Protein AF-A0A2V8IBN6-F1 (afdb_monomer_lite)

Sequence (81 aa):
TAIQRSALTLAESANLLMMPGRARDQDKWMTDARLLLDAGNLAFKAAKAKDFDALVALNEQLVAACTTCHQDYRPNYRRRR

Secondary structure (DSSP, 8-state):
-HHHHHHHHHHHHHHHHTSTTT-S-SSHHHHHHHHHHHHHHHHHHHHHHT-HHHHHHTHHHHHHHHHHHHHHHSTT-----

Radius of gyration: 13.4 Å; chains: 1; bounding box: 29×34×34 Å

Foldseek 3Di:
DVQLVVLVVQLVVLVVCPDPPNPPDPPVSNVLSVLSNVLSVQSNVCVVVVPPVSNVVSVVSNVCSVQSNCQPPPPPDDDDD

Structure (mmCIF, N/CA/C/O backbone):
data_AF-A0A2V8IBN6-F1
#
_entry.id   AF-A0A2V8IBN6-F1
#
loop_
_atom_site.group_PDB
_atom_site.id
_atom_site.type_symbol
_atom_site.label_atom_id
_atom_site.label_alt_id
_atom_site.label_comp_id
_atom_site.label_asym_id
_atom_site.label_entity_id
_atom_site.label_seq_id
_atom_site.pdbx_PDB_ins_code
_atom_site.Cartn_x
_atom_site.Cartn_y
_atom_site.Cartn_z
_atom_site.occupancy
_atom_site.B_iso_or_equiv
_atom_site.auth_seq_id
_atom_site.auth_comp_id
_atom_site.auth_asym_id
_atom_site.auth_atom_id
_atom_site.pdbx_PDB_model_num
ATOM 1 N N . THR A 1 1 ? -3.948 7.786 17.945 1.00 78.00 1 THR A N 1
ATOM 2 C CA . THR A 1 1 ? -3.365 6.607 18.635 1.00 78.00 1 THR A CA 1
ATOM 3 C C . THR A 1 1 ? -2.281 5.983 17.759 1.00 78.00 1 THR A C 1
ATOM 5 O O . THR A 1 1 ? -2.213 6.331 16.586 1.00 78.00 1 THR A O 1
ATOM 8 N N . ALA A 1 2 ? -1.390 5.135 18.298 1.00 94.81 2 ALA A N 1
ATOM 9 C CA . ALA A 1 2 ? -0.202 4.625 17.584 1.00 94.81 2 ALA A CA 1
ATOM 10 C C . ALA A 1 2 ? -0.526 3.959 16.230 1.00 94.81 2 ALA A C 1
ATOM 12 O O . ALA A 1 2 ? 0.100 4.293 15.231 1.00 94.81 2 ALA A O 1
ATOM 13 N N . ILE A 1 3 ? -1.578 3.133 16.176 1.00 94.62 3 ILE A N 1
ATOM 14 C CA . ILE A 1 3 ? -2.034 2.460 14.946 1.00 94.62 3 ILE A CA 1
ATOM 15 C C . ILE A 1 3 ? -2.408 3.470 13.850 1.00 94.62 3 ILE A C 1
ATOM 17 O O . ILE A 1 3 ? -2.009 3.301 12.703 1.00 94.62 3 ILE A O 1
ATOM 21 N N . GLN A 1 4 ? -3.101 4.563 14.197 1.00 97.00 4 GLN A N 1
ATOM 22 C CA . GLN A 1 4 ? -3.436 5.624 13.235 1.00 97.00 4 GLN A CA 1
ATOM 23 C C . GLN A 1 4 ? -2.172 6.245 12.625 1.00 97.00 4 GLN A C 1
ATOM 25 O O . GLN A 1 4 ? -2.125 6.483 11.424 1.00 97.00 4 GLN A O 1
ATOM 30 N N . ARG A 1 5 ? -1.137 6.495 13.442 1.00 97.94 5 ARG A N 1
ATOM 31 C CA . ARG A 1 5 ? 0.129 7.065 12.956 1.00 97.94 5 ARG A CA 1
ATOM 32 C C . ARG A 1 5 ? 0.843 6.092 12.023 1.00 97.94 5 ARG A C 1
ATOM 34 O O . ARG A 1 5 ? 1.239 6.501 10.944 1.00 97.94 5 ARG A O 1
ATOM 41 N N . SER A 1 6 ? 0.940 4.818 12.399 1.00 97.44 6 SER A N 1
ATOM 42 C CA . SER A 1 6 ? 1.554 3.786 11.555 1.00 97.44 6 SER A CA 1
ATOM 43 C C . SER A 1 6 ? 0.822 3.607 10.222 1.00 97.44 6 SER A C 1
ATOM 45 O O . SER A 1 6 ? 1.473 3.538 9.183 1.00 97.44 6 SER A O 1
ATOM 47 N N . ALA A 1 7 ? -0.515 3.589 10.228 1.00 97.38 7 ALA A N 1
ATOM 48 C CA . ALA A 1 7 ? -1.311 3.490 9.005 1.00 97.38 7 ALA A CA 1
ATOM 49 C C . ALA A 1 7 ? -1.108 4.703 8.084 1.00 97.38 7 ALA A C 1
ATOM 51 O O . ALA A 1 7 ? -0.911 4.540 6.882 1.00 97.38 7 ALA A O 1
ATOM 52 N N . LEU A 1 8 ? -1.071 5.912 8.655 1.00 98.06 8 LEU A N 1
ATOM 53 C CA . LEU A 1 8 ? -0.774 7.125 7.895 1.00 98.06 8 LEU A CA 1
ATOM 54 C C . LEU A 1 8 ? 0.651 7.099 7.324 1.00 98.06 8 LEU A C 1
ATOM 56 O O . LEU A 1 8 ? 0.848 7.429 6.163 1.00 98.06 8 LEU A O 1
ATOM 60 N N . THR A 1 9 ? 1.643 6.657 8.100 1.00 98.31 9 THR A N 1
ATOM 61 C CA . THR A 1 9 ? 3.018 6.500 7.605 1.00 98.31 9 THR A CA 1
ATOM 62 C C . THR A 1 9 ? 3.089 5.539 6.419 1.00 98.31 9 THR A C 1
ATOM 64 O O . THR A 1 9 ? 3.817 5.820 5.468 1.00 98.31 9 THR A O 1
ATOM 67 N N . LEU A 1 10 ? 2.337 4.434 6.436 1.00 96.69 10 LEU A N 1
ATOM 68 C CA . LEU A 1 10 ? 2.268 3.510 5.299 1.00 96.69 10 LEU A CA 1
ATOM 69 C C . LEU A 1 10 ? 1.665 4.180 4.059 1.00 96.69 10 LEU A C 1
ATOM 71 O O . LEU A 1 10 ? 2.264 4.107 2.987 1.00 96.69 10 LEU A O 1
ATOM 75 N N . ALA A 1 11 ? 0.535 4.873 4.219 1.00 98.31 11 ALA A N 1
ATOM 76 C CA . ALA A 1 11 ? -0.120 5.597 3.131 1.00 98.31 11 ALA A CA 1
ATOM 77 C C . ALA A 1 11 ? 0.812 6.656 2.512 1.00 98.31 11 ALA A C 1
ATOM 79 O O . ALA A 1 11 ? 1.012 6.686 1.300 1.00 98.31 11 ALA A O 1
ATOM 80 N N . GLU A 1 12 ? 1.472 7.470 3.336 1.00 98.38 12 GLU A N 1
ATOM 81 C CA . GLU A 1 12 ? 2.380 8.505 2.834 1.00 98.38 12 GLU A CA 1
ATOM 82 C C . GLU A 1 12 ? 3.657 7.924 2.218 1.00 98.38 12 GLU A C 1
ATOM 84 O O . GLU A 1 12 ? 4.177 8.457 1.239 1.00 98.38 12 GLU A O 1
ATOM 89 N N . SER A 1 13 ? 4.142 6.783 2.715 1.00 98.12 13 SER A N 1
ATOM 90 C CA . SER A 1 13 ? 5.264 6.080 2.081 1.00 98.12 13 SER A CA 1
ATOM 91 C C . SER A 1 13 ? 4.919 5.650 0.654 1.00 98.12 13 SER A C 1
ATOM 93 O O . SER A 1 13 ? 5.769 5.736 -0.228 1.00 98.12 13 SER A O 1
ATOM 95 N N . ALA A 1 14 ? 3.671 5.251 0.393 1.00 98.00 14 ALA A N 1
ATOM 96 C CA . ALA A 1 14 ? 3.218 4.926 -0.955 1.00 98.00 14 ALA A CA 1
ATOM 97 C C . ALA A 1 14 ? 3.239 6.147 -1.892 1.00 98.00 14 ALA A C 1
ATOM 99 O O . ALA A 1 14 ? 3.713 6.038 -3.024 1.00 98.00 14 ALA A O 1
ATOM 100 N N . ASN A 1 15 ? 2.832 7.327 -1.408 1.00 97.94 15 ASN A N 1
ATOM 101 C CA . ASN A 1 15 ? 2.968 8.581 -2.160 1.00 97.94 15 ASN A CA 1
ATOM 102 C C . ASN A 1 15 ? 4.431 8.857 -2.521 1.00 97.94 15 ASN A C 1
ATOM 104 O O . ASN A 1 15 ? 4.746 9.174 -3.668 1.00 97.94 15 ASN A O 1
ATOM 108 N N . LEU A 1 16 ? 5.340 8.671 -1.560 1.00 98.06 16 LEU A N 1
ATOM 109 C CA . LEU A 1 16 ? 6.773 8.844 -1.778 1.00 98.06 16 LEU A CA 1
ATOM 110 C C . LEU A 1 16 ? 7.331 7.888 -2.842 1.00 98.06 16 LEU A C 1
ATOM 112 O O . LEU A 1 16 ? 8.208 8.298 -3.600 1.00 98.06 16 LEU A O 1
ATOM 116 N N . LEU A 1 17 ? 6.844 6.647 -2.920 1.00 97.69 17 LEU A N 1
ATOM 117 C CA . LEU A 1 17 ? 7.262 5.675 -3.942 1.00 97.69 17 LEU A CA 1
ATOM 118 C C . LEU A 1 17 ? 6.797 6.065 -5.352 1.00 97.69 17 LEU A C 1
ATOM 120 O O . LEU A 1 17 ? 7.436 5.680 -6.328 1.00 97.69 17 LEU A O 1
ATOM 124 N N . MET A 1 18 ? 5.716 6.838 -5.462 1.00 97.94 18 MET A N 1
ATOM 125 C CA . MET A 1 18 ? 5.147 7.301 -6.732 1.00 97.94 18 MET A CA 1
ATOM 126 C C . MET A 1 18 ? 5.715 8.641 -7.221 1.00 97.94 18 MET A C 1
ATOM 128 O O . MET A 1 18 ? 5.367 9.091 -8.312 1.00 97.94 18 MET A O 1
ATOM 132 N N . MET A 1 19 ? 6.574 9.301 -6.440 1.00 97.56 19 MET A N 1
ATOM 133 C CA . MET A 1 19 ? 7.162 10.580 -6.842 1.00 97.56 19 MET A CA 1
ATOM 134 C C . MET A 1 19 ? 8.095 10.436 -8.060 1.00 97.56 19 MET A C 1
ATOM 136 O O . MET A 1 19 ? 8.781 9.413 -8.206 1.00 97.56 19 MET A O 1
ATOM 140 N N . PRO A 1 20 ? 8.218 11.491 -8.891 1.00 94.62 20 PRO A N 1
ATOM 141 C CA . PRO A 1 20 ? 9.224 11.547 -9.946 1.00 94.62 20 PRO A CA 1
ATOM 142 C C . PRO A 1 20 ? 10.631 11.250 -9.411 1.00 94.62 20 PRO A C 1
ATOM 144 O O . PRO A 1 20 ? 11.025 11.744 -8.354 1.00 94.62 20 PRO A O 1
ATOM 147 N N . GLY A 1 21 ? 11.384 10.415 -10.130 1.00 94.69 21 GLY A N 1
ATOM 148 C CA . GLY A 1 21 ? 12.741 10.004 -9.749 1.00 94.69 21 GLY A CA 1
ATOM 149 C C . GLY A 1 21 ? 12.826 8.924 -8.662 1.00 94.69 21 GLY A C 1
ATOM 150 O O . GLY A 1 21 ? 13.928 8.478 -8.352 1.00 94.69 21 GLY A O 1
ATOM 151 N N . ARG A 1 22 ? 11.698 8.481 -8.088 1.00 94.62 22 ARG A N 1
ATOM 152 C CA . ARG A 1 22 ? 11.647 7.352 -7.137 1.00 94.62 22 ARG A CA 1
ATOM 153 C C . ARG A 1 22 ? 10.971 6.115 -7.706 1.00 94.62 22 ARG A C 1
ATOM 155 O O . ARG A 1 22 ? 11.340 5.003 -7.331 1.00 94.62 22 ARG A O 1
ATOM 162 N N . ALA A 1 23 ? 10.008 6.312 -8.600 1.00 96.75 23 ALA A N 1
ATOM 163 C CA . ALA A 1 23 ? 9.356 5.213 -9.288 1.00 96.75 23 ALA A CA 1
ATOM 164 C C . ALA A 1 23 ? 10.348 4.439 -10.168 1.00 96.75 23 ALA A C 1
ATOM 166 O O . ALA A 1 23 ? 11.135 5.049 -10.893 1.00 96.75 23 ALA A O 1
ATOM 167 N N . ARG A 1 24 ? 10.312 3.101 -10.101 1.00 95.62 24 ARG A N 1
ATOM 168 C CA . ARG A 1 24 ? 11.173 2.242 -10.938 1.00 95.62 24 ARG A CA 1
ATOM 169 C C . ARG A 1 24 ? 10.707 2.170 -12.385 1.00 95.62 24 ARG A C 1
ATOM 171 O O . ARG A 1 24 ? 11.529 2.107 -13.291 1.00 95.62 24 ARG A O 1
ATOM 178 N N . ASP A 1 25 ? 9.400 2.225 -12.575 1.00 96.25 25 ASP A N 1
ATOM 179 C CA . ASP A 1 25 ? 8.714 2.331 -13.853 1.00 96.25 25 ASP A CA 1
ATOM 180 C C . ASP A 1 25 ? 7.382 3.056 -13.638 1.00 96.25 25 ASP A C 1
ATOM 182 O O . ASP A 1 25 ? 7.005 3.388 -12.511 1.00 96.25 25 ASP A O 1
ATOM 186 N N . GLN A 1 26 ? 6.690 3.341 -14.737 1.00 96.06 26 GLN A N 1
ATOM 187 C CA . GLN A 1 26 ? 5.403 4.034 -14.730 1.00 96.06 26 GLN A CA 1
ATOM 188 C C . GLN A 1 26 ? 4.204 3.083 -14.838 1.00 96.06 26 GLN A C 1
ATOM 190 O O . GLN A 1 26 ? 3.085 3.547 -15.043 1.00 96.06 26 GLN A O 1
ATOM 195 N N . ASP A 1 27 ? 4.419 1.776 -14.697 1.00 96.50 27 ASP A N 1
ATOM 196 C CA . ASP A 1 27 ? 3.409 0.758 -14.963 1.00 96.50 27 ASP A CA 1
ATOM 197 C C . ASP A 1 27 ? 3.063 -0.002 -13.676 1.00 96.50 27 ASP A C 1
ATOM 199 O O . ASP A 1 27 ? 2.352 0.509 -12.795 1.00 96.50 27 ASP A O 1
ATOM 203 N N . LYS A 1 28 ? 3.599 -1.212 -13.509 1.00 96.88 28 LYS A N 1
ATOM 204 C CA . LYS A 1 28 ? 3.263 -2.071 -12.380 1.00 96.88 28 LYS A CA 1
ATOM 205 C C . LYS A 1 28 ? 3.783 -1.524 -11.049 1.00 96.88 28 LYS A C 1
ATOM 207 O O . LYS A 1 28 ? 3.089 -1.669 -10.045 1.00 96.88 28 LYS A O 1
ATOM 212 N N . TRP A 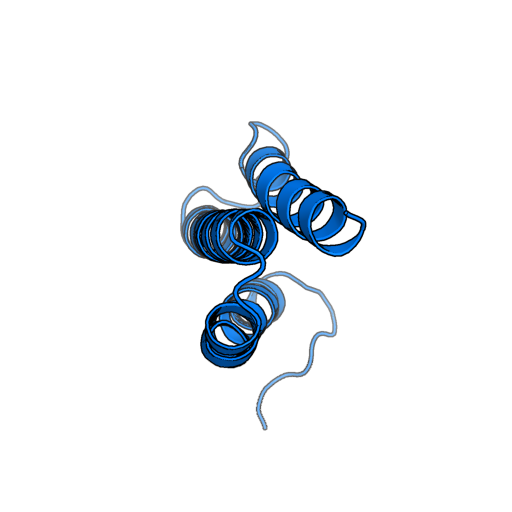1 29 ? 4.914 -0.812 -11.028 1.00 98.00 29 TRP A N 1
ATOM 213 C CA . TRP A 1 29 ? 5.369 -0.125 -9.813 1.00 98.00 29 TRP A CA 1
ATOM 214 C C . TRP A 1 29 ? 4.315 0.862 -9.302 1.00 98.00 29 TRP A C 1
ATOM 216 O O . TRP A 1 29 ? 3.981 0.879 -8.118 1.00 98.00 29 TRP A O 1
ATOM 226 N N . MET A 1 30 ? 3.759 1.671 -10.206 1.00 98.25 30 MET A N 1
ATOM 227 C CA . MET A 1 30 ? 2.778 2.692 -9.852 1.00 98.25 30 MET A CA 1
ATOM 228 C C . MET A 1 30 ? 1.438 2.080 -9.442 1.00 98.25 30 MET A C 1
ATOM 230 O O . MET A 1 30 ? 0.781 2.582 -8.529 1.00 98.25 30 MET A O 1
ATOM 234 N N . THR A 1 31 ? 1.037 0.995 -10.103 1.00 98.19 31 THR A N 1
ATOM 235 C CA . THR A 1 31 ? -0.173 0.236 -9.760 1.00 98.19 31 THR A CA 1
ATOM 236 C C . THR A 1 31 ? -0.063 -0.379 -8.367 1.00 98.19 31 THR A C 1
ATOM 238 O O . THR A 1 31 ? -0.943 -0.172 -7.531 1.00 98.19 31 THR A O 1
ATOM 241 N N . ASP A 1 32 ? 1.047 -1.054 -8.066 1.00 98.19 32 ASP A N 1
ATOM 242 C CA . ASP A 1 32 ? 1.226 -1.708 -6.771 1.00 98.19 32 ASP A CA 1
ATOM 243 C C . ASP A 1 32 ? 1.469 -0.686 -5.638 1.00 98.19 32 ASP A C 1
ATOM 245 O O . ASP A 1 32 ? 1.027 -0.889 -4.506 1.00 98.19 32 ASP A O 1
ATOM 249 N N . ALA A 1 33 ? 2.105 0.458 -5.926 1.00 98.25 33 ALA A N 1
ATOM 250 C CA . ALA A 1 33 ? 2.223 1.554 -4.963 1.00 98.25 33 ALA A CA 1
ATOM 251 C C . ALA A 1 33 ? 0.858 2.188 -4.638 1.00 98.25 33 ALA A C 1
ATOM 253 O O . ALA A 1 33 ? 0.586 2.479 -3.473 1.00 98.25 33 ALA A O 1
ATOM 254 N N . ARG A 1 34 ? -0.042 2.343 -5.622 1.00 98.12 34 ARG A N 1
ATOM 255 C CA . ARG A 1 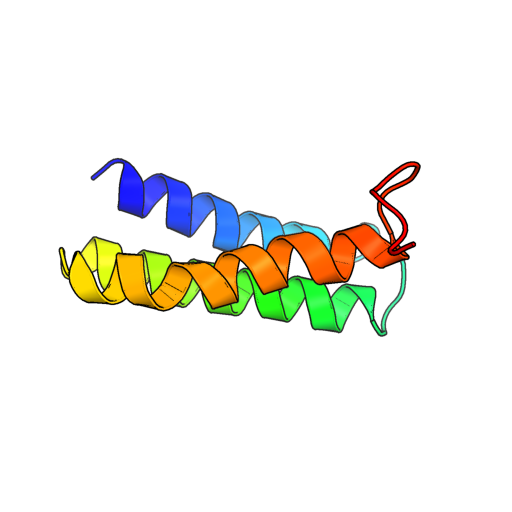34 ? -1.432 2.768 -5.365 1.00 98.12 34 ARG A CA 1
ATOM 256 C C . ARG A 1 34 ? -2.183 1.777 -4.484 1.00 98.12 34 ARG A C 1
ATOM 258 O O . ARG A 1 34 ? -2.870 2.203 -3.562 1.00 98.12 34 ARG A O 1
ATOM 265 N N . LEU A 1 35 ? -1.979 0.476 -4.685 1.00 98.12 35 LEU A N 1
ATOM 266 C CA . LEU A 1 35 ? -2.575 -0.548 -3.825 1.00 98.12 35 LEU A CA 1
ATOM 267 C C . LEU A 1 35 ? -2.148 -0.387 -2.351 1.00 98.12 35 LEU A C 1
ATOM 269 O O . LEU A 1 35 ? -2.979 -0.520 -1.449 1.00 98.12 35 LEU A O 1
ATOM 273 N N . LEU A 1 36 ? -0.877 -0.052 -2.091 1.00 98.44 36 LEU A N 1
ATOM 274 C CA . LEU A 1 36 ? -0.393 0.256 -0.739 1.00 98.44 36 LEU A CA 1
ATOM 275 C C . LEU A 1 36 ? -1.008 1.543 -0.174 1.00 98.44 36 LEU A C 1
ATOM 277 O O . LEU A 1 36 ? -1.373 1.569 1.004 1.00 98.44 36 LEU A O 1
ATOM 281 N N . LEU A 1 37 ? -1.141 2.588 -0.996 1.00 98.56 37 LEU A N 1
ATOM 282 C CA . LEU A 1 37 ? -1.797 3.836 -0.601 1.00 98.56 37 LEU A CA 1
ATOM 283 C C . LEU A 1 37 ? -3.247 3.581 -0.167 1.00 98.56 37 LEU A C 1
ATOM 285 O O . LEU A 1 37 ? -3.660 4.033 0.902 1.00 98.56 37 LEU A O 1
ATOM 289 N N . ASP A 1 38 ? -4.002 2.828 -0.964 1.00 98.38 38 ASP A N 1
ATOM 290 C CA . ASP A 1 38 ? -5.408 2.524 -0.698 1.00 98.38 38 ASP A CA 1
ATOM 291 C C . ASP A 1 38 ? -5.574 1.704 0.584 1.00 98.38 38 ASP A C 1
ATOM 293 O O . ASP A 1 38 ? -6.363 2.072 1.461 1.00 98.38 38 ASP A O 1
ATOM 297 N N . ALA A 1 39 ? -4.776 0.644 0.751 1.00 98.31 39 ALA A N 1
ATOM 298 C CA . ALA A 1 39 ? -4.794 -0.176 1.960 1.00 98.31 39 ALA A CA 1
ATOM 299 C C . ALA A 1 39 ? -4.393 0.632 3.211 1.00 98.31 39 ALA A C 1
ATOM 301 O O . ALA A 1 39 ? -5.046 0.533 4.254 1.00 98.31 39 ALA A O 1
ATOM 302 N N . GLY A 1 40 ? -3.366 1.484 3.109 1.00 98.12 40 GLY A N 1
ATOM 303 C CA . GLY A 1 40 ? -2.943 2.383 4.186 1.00 98.12 40 GLY A CA 1
ATOM 304 C C . GLY A 1 40 ? -4.029 3.392 4.573 1.00 98.12 40 GLY A C 1
ATOM 305 O O . GLY A 1 40 ? -4.288 3.603 5.760 1.00 98.12 40 GLY A O 1
ATOM 306 N N . ASN A 1 41 ? -4.730 3.960 3.589 1.00 98.50 41 ASN A N 1
ATOM 307 C CA . ASN A 1 41 ? -5.844 4.882 3.812 1.00 98.50 41 ASN A CA 1
ATOM 308 C C . ASN A 1 41 ? -7.047 4.203 4.479 1.00 98.50 41 ASN A C 1
ATOM 310 O O . ASN A 1 41 ? -7.656 4.783 5.383 1.00 98.50 41 ASN A O 1
ATOM 314 N N . LEU A 1 42 ? -7.393 2.981 4.065 1.00 98.44 42 LEU A N 1
ATOM 315 C CA . LEU A 1 42 ? -8.444 2.191 4.711 1.00 98.44 42 LEU A CA 1
ATOM 316 C C . LEU A 1 42 ? -8.073 1.865 6.162 1.00 98.44 42 LEU A C 1
ATOM 318 O O . LEU A 1 42 ? -8.876 2.106 7.066 1.00 98.44 42 LEU A O 1
ATOM 322 N N . ALA A 1 43 ? -6.833 1.435 6.406 1.00 98.19 43 ALA A N 1
ATOM 323 C CA . ALA A 1 43 ? -6.333 1.174 7.753 1.00 98.19 43 ALA A CA 1
ATOM 324 C C . ALA A 1 43 ? -6.340 2.443 8.619 1.00 98.19 43 ALA A C 1
ATOM 326 O O . ALA A 1 43 ? -6.729 2.400 9.787 1.00 98.19 43 ALA A O 1
ATOM 327 N N . PHE A 1 44 ? -5.977 3.599 8.056 1.00 98.31 44 PHE A N 1
ATOM 328 C CA . PHE A 1 44 ? -6.029 4.874 8.766 1.00 98.31 44 PHE A CA 1
ATOM 329 C C . PHE A 1 44 ? -7.462 5.244 9.160 1.00 98.31 44 PHE A C 1
ATOM 331 O O . PHE A 1 44 ? -7.696 5.636 10.306 1.00 98.31 44 PHE A O 1
ATOM 338 N N . LYS A 1 45 ? -8.432 5.080 8.250 1.00 98.31 45 LYS A N 1
ATOM 339 C CA . LYS A 1 45 ? -9.858 5.326 8.521 1.00 98.31 45 LYS A CA 1
ATOM 340 C C . LYS A 1 45 ? -10.392 4.401 9.618 1.00 98.31 45 LYS A C 1
ATOM 342 O O . LYS A 1 45 ? -10.972 4.903 10.580 1.00 98.31 45 LYS A O 1
ATOM 347 N N . ALA A 1 46 ? -10.132 3.096 9.530 1.00 98.25 46 ALA A N 1
ATOM 348 C CA . ALA A 1 46 ? -10.543 2.119 10.542 1.00 98.25 46 ALA A CA 1
ATOM 349 C C . ALA A 1 46 ? -9.908 2.420 11.911 1.00 98.25 46 ALA A C 1
ATOM 351 O O . ALA A 1 46 ? -10.594 2.525 12.930 1.00 98.25 46 ALA A O 1
ATOM 352 N N . ALA A 1 47 ? -8.603 2.710 11.936 1.00 97.75 47 ALA A N 1
ATOM 353 C CA . ALA A 1 47 ? -7.906 3.107 13.153 1.00 97.75 47 ALA A CA 1
ATOM 354 C C . ALA A 1 47 ? -8.440 4.429 13.733 1.00 97.75 47 ALA A C 1
ATOM 356 O O . ALA A 1 47 ? -8.466 4.604 14.955 1.00 97.75 47 ALA A O 1
ATOM 357 N N . LYS A 1 48 ? -8.869 5.378 12.886 1.00 97.75 48 LYS A N 1
ATOM 358 C CA . LYS A 1 4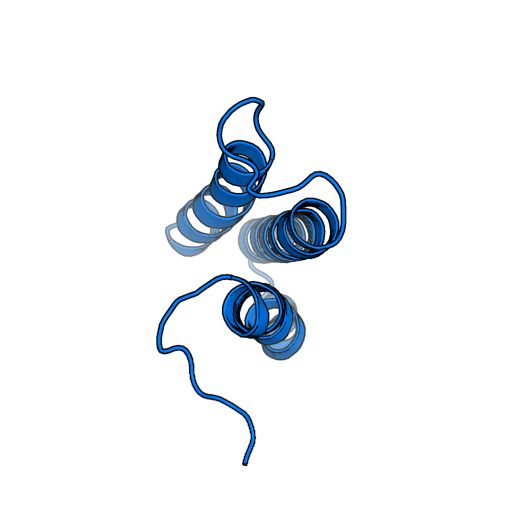8 ? -9.518 6.633 13.305 1.00 97.75 48 LYS A CA 1
ATOM 359 C C . LYS A 1 48 ? -10.869 6.376 13.966 1.00 97.75 48 LYS A C 1
ATOM 361 O O . LYS A 1 48 ? -11.135 6.961 15.014 1.00 97.75 48 LYS A O 1
ATOM 366 N N . ALA A 1 49 ? -11.655 5.470 13.393 1.00 98.06 49 ALA A N 1
ATOM 367 C CA . ALA A 1 49 ? -12.940 5.027 13.925 1.00 98.06 49 ALA A CA 1
ATOM 368 C C . ALA A 1 49 ? -12.820 4.125 15.168 1.00 98.06 49 ALA A C 1
ATOM 370 O O . ALA A 1 49 ? -13.818 3.902 15.843 1.00 98.06 49 ALA A O 1
ATOM 371 N N . LYS A 1 50 ? -11.606 3.657 15.502 1.00 97.31 50 LYS A N 1
ATOM 372 C CA . LYS A 1 50 ? -11.353 2.625 16.527 1.00 97.31 50 LYS A CA 1
ATOM 373 C C . LYS A 1 50 ? -12.083 1.309 16.220 1.00 97.31 50 LYS A C 1
ATOM 375 O O . LYS A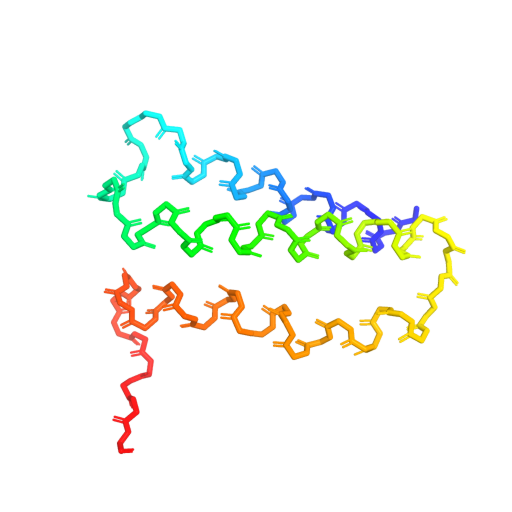 1 50 ? -12.485 0.598 17.134 1.00 97.31 50 LYS A O 1
ATOM 380 N N . ASP A 1 51 ? -12.220 1.001 14.937 1.00 98.19 51 ASP A N 1
ATOM 381 C CA . ASP A 1 51 ? -12.868 -0.208 14.446 1.00 98.19 51 ASP A CA 1
ATOM 382 C C . ASP A 1 51 ? -11.823 -1.322 14.301 1.00 98.19 51 ASP A C 1
ATOM 384 O O . ASP A 1 51 ? -11.019 -1.335 13.364 1.00 98.19 51 ASP A O 1
ATOM 388 N N . PHE A 1 52 ? -11.769 -2.204 15.299 1.00 95.94 52 PHE A N 1
ATOM 389 C CA 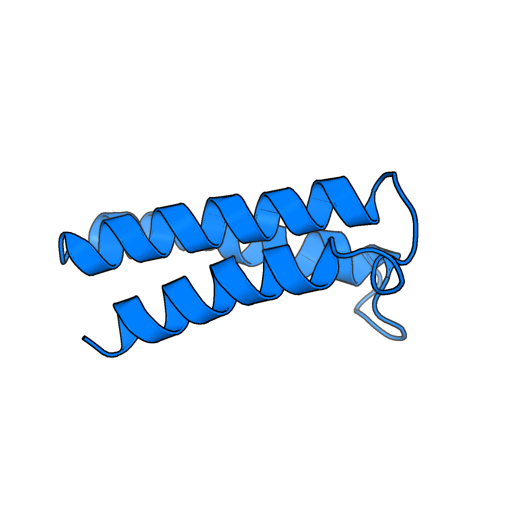. PHE A 1 52 ? -10.810 -3.305 15.325 1.00 95.94 52 PHE A CA 1
ATOM 390 C C . PHE A 1 52 ? -11.150 -4.384 14.293 1.00 95.94 52 PHE A C 1
ATOM 392 O O . PHE A 1 52 ? -10.246 -4.882 13.624 1.00 95.94 52 PHE A O 1
ATOM 399 N N . ASP A 1 53 ? -12.430 -4.695 14.109 1.00 98.00 53 ASP A N 1
ATOM 400 C CA . ASP A 1 53 ? -12.864 -5.735 13.176 1.00 98.00 53 ASP A CA 1
ATOM 401 C C . ASP A 1 53 ? -12.567 -5.324 11.731 1.00 98.00 53 ASP A C 1
ATOM 403 O O . ASP A 1 53 ? -12.048 -6.127 10.953 1.00 98.00 53 ASP A O 1
ATOM 407 N N . ALA A 1 54 ? -12.766 -4.046 11.389 1.00 97.75 54 ALA A N 1
ATOM 408 C CA . ALA A 1 54 ? -12.349 -3.513 10.095 1.00 97.75 54 ALA A CA 1
ATOM 409 C C . ALA A 1 54 ? -10.827 -3.593 9.892 1.00 97.75 54 ALA A C 1
ATOM 411 O O . ALA A 1 54 ? -10.371 -3.914 8.796 1.00 97.75 54 ALA A O 1
ATOM 412 N N . LEU A 1 55 ? -10.018 -3.339 10.929 1.00 96.44 55 LEU A N 1
ATOM 413 C CA . LEU A 1 55 ? -8.560 -3.496 10.835 1.00 96.44 55 LEU A CA 1
ATOM 414 C C . LEU A 1 55 ? -8.152 -4.954 10.593 1.00 96.44 55 LEU A C 1
ATOM 416 O O . LEU A 1 55 ? -7.249 -5.202 9.794 1.00 96.44 55 LEU A O 1
ATOM 420 N N . VAL A 1 56 ? -8.813 -5.908 11.251 1.00 97.06 56 VAL A N 1
ATOM 421 C CA . VAL A 1 56 ? -8.569 -7.343 11.051 1.00 97.06 56 VAL A CA 1
ATOM 422 C C . VAL A 1 56 ? -8.975 -7.770 9.640 1.00 97.06 56 VAL A C 1
ATOM 424 O O . VAL A 1 56 ? -8.203 -8.450 8.964 1.00 97.06 56 VAL A O 1
ATOM 427 N N . ALA A 1 57 ? -10.134 -7.320 9.154 1.00 97.81 57 ALA A N 1
ATOM 428 C CA . ALA A 1 57 ? -10.614 -7.621 7.806 1.00 97.81 57 ALA A CA 1
ATOM 429 C C . ALA A 1 57 ? -9.683 -7.083 6.699 1.00 97.81 57 ALA A C 1
ATOM 431 O O . ALA A 1 57 ? -9.584 -7.680 5.630 1.00 97.81 57 ALA A O 1
ATOM 432 N N . LEU A 1 58 ? -8.948 -5.994 6.956 1.00 97.06 58 LEU A N 1
ATOM 433 C CA . LEU A 1 58 ? -7.978 -5.419 6.013 1.00 97.06 58 LEU A CA 1
ATOM 434 C C . LEU A 1 58 ? -6.660 -6.203 5.907 1.00 97.06 58 LEU A C 1
ATOM 436 O O . LEU A 1 58 ? -5.829 -5.874 5.056 1.00 97.06 58 LEU A O 1
ATOM 440 N N . ASN A 1 59 ? -6.435 -7.222 6.744 1.00 94.62 59 ASN A N 1
ATOM 441 C CA . ASN A 1 59 ? -5.154 -7.926 6.809 1.00 94.62 59 ASN A CA 1
ATOM 442 C C . ASN A 1 59 ? -4.732 -8.524 5.456 1.00 94.62 59 ASN A C 1
ATOM 444 O O . ASN A 1 59 ? -3.599 -8.317 5.023 1.00 94.62 59 ASN A O 1
ATOM 448 N N . GLU A 1 60 ? -5.635 -9.217 4.758 1.00 95.31 60 GLU A N 1
ATOM 449 C CA . GLU A 1 60 ? -5.322 -9.820 3.454 1.00 95.31 60 GLU A CA 1
ATOM 450 C C . GLU A 1 60 ? -4.943 -8.763 2.412 1.00 95.31 60 GLU A C 1
ATOM 452 O O . GLU A 1 60 ? -3.960 -8.929 1.688 1.00 95.31 60 GLU A O 1
ATOM 457 N N . GLN A 1 61 ? -5.661 -7.638 2.387 1.00 96.38 61 GLN A N 1
ATOM 458 C CA . GLN A 1 61 ? -5.383 -6.534 1.471 1.00 96.38 61 GLN A CA 1
ATOM 459 C C . GLN A 1 61 ? -4.031 -5.871 1.769 1.00 96.38 61 GLN A C 1
ATOM 461 O O . GLN A 1 61 ? -3.262 -5.601 0.846 1.00 96.38 61 GLN A O 1
ATOM 466 N N . LEU A 1 62 ? -3.702 -5.652 3.047 1.00 96.19 62 LEU A N 1
ATOM 467 C CA . LEU A 1 62 ? -2.397 -5.123 3.455 1.00 96.19 62 LEU A CA 1
ATOM 468 C C . LEU A 1 62 ? -1.261 -6.078 3.067 1.00 96.19 62 LEU A C 1
ATOM 470 O O . LEU A 1 62 ? -0.242 -5.641 2.527 1.00 96.19 62 LEU A O 1
ATOM 474 N N . VAL A 1 63 ? -1.433 -7.384 3.286 1.00 96.06 63 VAL A N 1
ATOM 475 C CA . VAL A 1 63 ? -0.440 -8.397 2.899 1.00 96.06 63 VAL A CA 1
ATOM 476 C C . VAL A 1 63 ? -0.269 -8.442 1.379 1.00 96.06 63 VAL A C 1
ATOM 478 O O . VAL A 1 63 ? 0.866 -8.488 0.894 1.00 96.06 63 VAL A O 1
ATOM 481 N N . ALA A 1 64 ? -1.360 -8.378 0.615 1.00 95.88 64 ALA A N 1
ATOM 482 C CA . ALA A 1 64 ? -1.319 -8.331 -0.844 1.00 95.88 64 ALA A CA 1
ATOM 483 C C . ALA A 1 64 ? -0.579 -7.084 -1.357 1.00 95.88 64 ALA A C 1
ATOM 485 O O . ALA A 1 64 ? 0.291 -7.212 -2.222 1.00 95.88 64 ALA A O 1
ATOM 486 N N . ALA A 1 65 ? -0.844 -5.909 -0.776 1.00 97.12 65 ALA A N 1
ATOM 487 C CA . ALA A 1 65 ? -0.153 -4.663 -1.110 1.00 97.12 65 ALA A CA 1
ATOM 488 C C . ALA A 1 65 ? 1.364 -4.757 -0.880 1.00 97.12 65 ALA A C 1
ATOM 490 O O . ALA A 1 65 ? 2.158 -4.328 -1.716 1.00 97.12 65 ALA A O 1
ATOM 491 N N . CYS A 1 66 ? 1.780 -5.377 0.229 1.00 96.56 66 CYS A N 1
ATOM 492 C CA . CYS A 1 66 ? 3.196 -5.583 0.532 1.00 96.56 66 CYS A CA 1
ATOM 493 C C . CYS A 1 66 ? 3.860 -6.586 -0.420 1.00 96.56 66 CYS A C 1
ATOM 495 O O . CYS A 1 66 ? 5.013 -6.419 -0.810 1.00 96.56 66 CYS A O 1
ATOM 497 N N . THR A 1 67 ? 3.177 -7.688 -0.722 1.00 96.00 67 THR A N 1
ATOM 498 C CA . THR A 1 67 ? 3.799 -8.848 -1.374 1.00 96.00 67 THR A CA 1
ATOM 499 C C . THR A 1 67 ? 3.820 -8.733 -2.890 1.00 96.00 67 THR A C 1
ATOM 501 O O . THR A 1 67 ? 4.801 -9.162 -3.491 1.00 96.00 67 THR A O 1
ATOM 504 N N . THR A 1 68 ? 2.805 -8.112 -3.495 1.00 95.12 68 THR A N 1
ATOM 505 C CA . THR A 1 68 ? 2.695 -7.971 -4.955 1.00 95.12 68 THR A CA 1
ATOM 506 C C . THR A 1 68 ? 3.846 -7.136 -5.514 1.00 95.12 68 THR A C 1
ATOM 508 O O . THR A 1 68 ? 4.603 -7.633 -6.335 1.00 95.12 68 THR A O 1
ATOM 511 N N . CYS A 1 69 ? 4.087 -5.931 -4.982 1.00 96.75 69 CYS A N 1
ATOM 512 C CA . CYS A 1 69 ? 5.215 -5.097 -5.422 1.00 96.75 69 CYS A CA 1
ATOM 513 C C . CYS A 1 69 ? 6.569 -5.781 -5.173 1.00 96.75 69 CYS A C 1
ATOM 515 O O . CYS A 1 69 ? 7.481 -5.755 -6.001 1.00 96.75 69 CYS A O 1
ATOM 517 N N . HIS A 1 70 ? 6.728 -6.416 -4.010 1.00 96.62 70 HIS A N 1
ATOM 518 C CA . HIS A 1 70 ? 8.000 -7.031 -3.650 1.00 96.62 70 HIS A CA 1
ATOM 519 C C . HIS A 1 70 ? 8.353 -8.251 -4.507 1.00 96.62 70 HIS A C 1
ATOM 521 O O . HIS A 1 70 ? 9.542 -8.502 -4.692 1.00 96.62 70 HIS A O 1
ATOM 527 N N . GLN A 1 71 ? 7.374 -8.989 -5.036 1.00 94.94 71 GLN A N 1
ATOM 528 C CA . GLN A 1 71 ? 7.630 -10.111 -5.947 1.00 94.94 71 GLN A CA 1
ATOM 529 C C . GLN A 1 71 ? 8.350 -9.670 -7.222 1.00 94.94 71 GLN A C 1
ATOM 531 O O . GLN A 1 71 ? 9.242 -10.382 -7.682 1.00 94.94 71 GLN A O 1
ATOM 536 N N . ASP A 1 72 ? 8.028 -8.482 -7.727 1.00 94.25 72 ASP A N 1
ATOM 537 C CA . ASP A 1 72 ? 8.579 -7.977 -8.982 1.00 94.25 72 ASP A CA 1
ATOM 538 C C . ASP A 1 72 ? 9.792 -7.063 -8.771 1.00 94.25 72 ASP A C 1
ATOM 540 O O . ASP A 1 72 ? 10.756 -7.109 -9.537 1.00 94.25 72 ASP A O 1
ATOM 544 N N . TYR A 1 73 ? 9.797 -6.263 -7.699 1.00 95.00 73 TYR A N 1
ATOM 545 C CA . TYR A 1 73 ? 10.784 -5.194 -7.535 1.00 95.00 73 TYR A CA 1
ATOM 546 C C . TYR A 1 73 ? 11.765 -5.374 -6.380 1.00 95.00 73 TYR A C 1
ATOM 548 O O . TYR A 1 73 ? 12.795 -4.691 -6.364 1.00 95.00 73 TYR A O 1
ATOM 556 N N . ARG A 1 74 ? 11.518 -6.256 -5.403 1.00 93.31 74 ARG A N 1
ATOM 557 C CA . ARG A 1 74 ? 12.440 -6.427 -4.268 1.00 93.31 74 ARG A CA 1
ATOM 558 C C . ARG A 1 74 ? 13.445 -7.547 -4.568 1.00 93.31 74 ARG A C 1
ATOM 560 O O . ARG A 1 74 ? 13.058 -8.716 -4.596 1.00 93.31 74 ARG A O 1
ATOM 567 N N . PRO A 1 75 ? 14.751 -7.240 -4.718 1.00 90.62 75 PRO A N 1
ATOM 568 C CA . PRO A 1 75 ? 15.758 -8.272 -4.934 1.00 90.62 75 PRO A CA 1
ATOM 569 C C . PRO A 1 75 ? 15.728 -9.320 -3.816 1.00 90.62 75 PRO A C 1
ATOM 571 O O . PRO A 1 75 ? 15.545 -8.985 -2.642 1.00 90.62 75 PRO A O 1
ATOM 574 N N . ASN A 1 76 ? 15.908 -10.591 -4.182 1.00 88.44 76 ASN A N 1
ATOM 575 C CA . ASN A 1 76 ? 15.899 -11.732 -3.259 1.00 88.44 76 ASN A CA 1
ATOM 576 C C . ASN A 1 76 ? 14.603 -11.878 -2.433 1.00 88.44 76 ASN A C 1
ATOM 578 O O . ASN A 1 76 ? 14.615 -12.480 -1.357 1.00 88.44 76 ASN A O 1
ATOM 582 N N . TYR A 1 77 ? 13.476 -11.326 -2.894 1.00 88.00 77 TYR A N 1
ATOM 583 C CA . TYR A 1 77 ? 12.172 -11.618 -2.306 1.00 88.00 77 TYR A CA 1
ATOM 584 C C . TYR A 1 77 ? 11.673 -12.986 -2.776 1.00 88.00 77 TYR A C 1
ATOM 586 O O . TYR A 1 77 ? 11.905 -13.374 -3.920 1.00 88.00 77 TYR A O 1
ATOM 594 N N . ARG A 1 78 ? 11.049 -13.743 -1.861 1.00 71.50 78 ARG A N 1
ATOM 595 C CA . ARG A 1 78 ? 10.630 -15.140 -2.062 1.00 71.50 78 ARG A CA 1
ATOM 596 C C . ARG A 1 78 ? 9.980 -15.328 -3.438 1.00 71.50 78 ARG A C 1
ATOM 598 O O . ARG A 1 78 ? 8.873 -14.848 -3.661 1.00 71.50 78 ARG A O 1
ATOM 605 N N . ARG A 1 79 ? 10.642 -16.068 -4.332 1.00 62.91 79 ARG A N 1
ATOM 606 C CA . ARG A 1 79 ? 10.007 -16.570 -5.555 1.00 62.91 79 ARG A CA 1
ATOM 607 C C . ARG A 1 79 ? 9.020 -17.660 -5.143 1.00 62.91 79 ARG A C 1
ATOM 609 O O . ARG A 1 79 ? 9.413 -18.561 -4.398 1.00 62.91 79 ARG A O 1
ATOM 616 N N . ARG A 1 80 ? 7.756 -17.572 -5.582 1.00 59.06 80 ARG A N 1
ATOM 617 C CA . ARG A 1 80 ? 6.837 -18.720 -5.514 1.00 59.06 80 ARG A CA 1
ATOM 618 C C . ARG A 1 80 ? 7.562 -19.908 -6.159 1.00 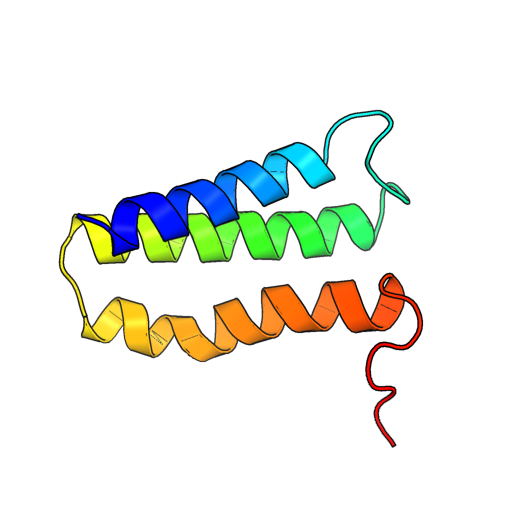59.06 80 ARG A C 1
ATOM 620 O O . ARG A 1 80 ? 8.027 -19.781 -7.290 1.00 59.06 80 ARG A O 1
ATOM 627 N N . ARG A 1 81 ? 7.743 -20.987 -5.396 1.00 60.50 81 ARG A N 1
ATOM 628 C CA . ARG A 1 81 ? 8.018 -22.306 -5.971 1.00 60.50 81 ARG A CA 1
ATOM 629 C C . ARG A 1 81 ? 6.725 -22.854 -6.549 1.00 60.50 81 ARG A C 1
ATOM 631 O O . ARG A 1 81 ? 5.667 -22.535 -5.959 1.00 60.50 81 ARG A O 1
#

pLDDT: mean 94.86, std 7.77, range [59.06, 98.56]